Protein AF-A0A502L9N6-F1 (afdb_monomer_lite)

Foldseek 3Di:
DDDDDDDDDLVVVLVVLLVVQLVCLDLVNVPCNLVNLVVCVVCVLSDDLVSLVSSLVSLVVSLVVVRPCNVVSVVSNVVSVVCSCVCVVVVVPDPPDPDDDDPPPVVVPPDDDD

Sequence (114 aa):
MNDINVSIHYSLLEELFEDYFKYNLMPTTDEGASASIENVKKYWVLLNSGTRNELIRLSKCYISLNGRKKTDVKDFLQWAEDNIHNQHQASLQRPLVDILPVVNMAKVNHKAGD

pLDDT: mean 79.44, std 18.56, range [39.78, 97.62]

Organism: Haemophilus haemolyticus (NCBI:txid726)

Structure (mmCIF, N/CA/C/O backbone):
data_AF-A0A502L9N6-F1
#
_entry.id   AF-A0A502L9N6-F1
#
loop_
_atom_site.group_PDB
_atom_site.id
_atom_site.type_symbol
_atom_site.label_atom_id
_atom_site.label_alt_id
_atom_site.label_comp_id
_atom_site.label_asym_id
_atom_site.label_entity_id
_atom_site.label_seq_id
_atom_site.pdbx_PDB_ins_code
_atom_site.Cartn_x
_atom_site.Cartn_y
_atom_site.Cartn_z
_atom_site.occupancy
_atom_site.B_iso_or_equiv
_atom_site.auth_seq_id
_atom_site.auth_comp_id
_atom_site.auth_asym_id
_atom_site.auth_atom_id
_atom_site.pdbx_PDB_model_num
ATOM 1 N N . MET A 1 1 ? -10.436 21.610 -1.053 1.00 39.78 1 MET A N 1
ATOM 2 C CA . MET A 1 1 ? -11.017 20.253 -1.115 1.00 39.78 1 MET A CA 1
ATOM 3 C C . MET A 1 1 ? -12.404 20.327 -0.511 1.00 39.78 1 MET A C 1
ATOM 5 O O . MET A 1 1 ? -12.525 20.878 0.575 1.00 39.78 1 MET A O 1
ATOM 9 N N . ASN A 1 2 ? -13.420 19.852 -1.232 1.00 58.75 2 ASN A N 1
ATOM 10 C CA . ASN A 1 2 ? -14.763 19.649 -0.692 1.00 58.75 2 ASN A CA 1
ATOM 11 C C . ASN A 1 2 ? -14.825 18.194 -0.229 1.00 58.75 2 ASN A C 1
ATOM 13 O O . ASN A 1 2 ? -14.970 17.301 -1.062 1.00 58.75 2 ASN A O 1
ATOM 17 N N . ASP A 1 3 ? -14.641 17.959 1.065 1.00 63.44 3 ASP A N 1
ATOM 18 C CA . ASP A 1 3 ? -14.722 16.612 1.621 1.00 63.44 3 ASP A CA 1
ATOM 19 C C . ASP A 1 3 ? -16.192 16.256 1.870 1.00 63.44 3 ASP A C 1
ATOM 21 O O . ASP A 1 3 ? -16.960 17.057 2.407 1.00 63.44 3 ASP A O 1
ATOM 25 N N . ILE A 1 4 ? -16.592 15.051 1.467 1.00 64.50 4 ILE A N 1
ATOM 26 C CA . ILE A 1 4 ? -17.920 14.504 1.750 1.00 64.50 4 ILE A CA 1
ATOM 27 C C . ILE A 1 4 ? -17.778 13.584 2.960 1.00 64.50 4 ILE A C 1
ATOM 29 O O . ILE A 1 4 ? -16.983 12.646 2.938 1.00 64.50 4 ILE A O 1
ATOM 33 N N . ASN A 1 5 ? -18.546 13.847 4.018 1.00 65.56 5 ASN A N 1
ATOM 34 C CA . ASN A 1 5 ? -18.586 12.972 5.185 1.00 65.56 5 ASN A CA 1
ATOM 35 C C . ASN A 1 5 ? -19.542 11.805 4.910 1.00 65.56 5 ASN A C 1
ATOM 37 O O . ASN A 1 5 ? -20.752 12.008 4.798 1.00 65.56 5 ASN A O 1
ATOM 41 N N . VAL A 1 6 ? -18.998 10.596 4.782 1.00 69.06 6 VAL A N 1
ATOM 42 C CA . VAL A 1 6 ? -19.765 9.378 4.503 1.00 69.06 6 VAL A CA 1
ATOM 43 C C . VAL A 1 6 ? -19.598 8.424 5.680 1.00 69.06 6 VAL A C 1
ATOM 45 O O . VAL A 1 6 ? -18.477 8.099 6.063 1.00 69.06 6 VAL A O 1
ATOM 48 N N . SER A 1 7 ? -20.707 7.965 6.264 1.00 81.44 7 SER A N 1
ATOM 49 C CA . SER A 1 7 ? -20.671 6.886 7.258 1.00 81.44 7 SER A CA 1
ATOM 50 C C . SER A 1 7 ? -20.543 5.552 6.529 1.00 81.44 7 SER A C 1
ATOM 52 O O . SER A 1 7 ? -21.524 5.049 5.987 1.00 81.44 7 SER A O 1
ATOM 54 N N . ILE A 1 8 ? -19.330 5.005 6.487 1.00 80.62 8 ILE A N 1
ATOM 55 C CA . ILE A 1 8 ? -19.034 3.699 5.890 1.00 80.62 8 ILE A CA 1
ATOM 56 C C . ILE A 1 8 ? -18.530 2.735 6.961 1.00 80.62 8 ILE A C 1
ATOM 58 O O . ILE A 1 8 ? -17.856 3.141 7.908 1.00 80.62 8 ILE A O 1
ATOM 62 N N . HIS A 1 9 ? -18.850 1.451 6.807 1.00 85.75 9 HIS A N 1
ATOM 63 C CA . HIS A 1 9 ? -18.269 0.415 7.654 1.00 85.75 9 HIS A CA 1
ATOM 64 C C . HIS A 1 9 ? -16.757 0.356 7.440 1.00 85.75 9 HIS A C 1
ATOM 66 O O . HIS A 1 9 ? -16.282 0.402 6.307 1.00 85.75 9 HIS A O 1
ATOM 72 N N . TYR A 1 10 ? -16.007 0.220 8.531 1.00 81.31 10 TYR A N 1
ATOM 73 C CA . TYR A 1 10 ? -14.549 0.186 8.480 1.00 81.31 10 TYR A CA 1
ATOM 74 C C . TYR A 1 10 ? -14.013 -0.946 7.593 1.00 81.31 10 TYR A C 1
ATOM 76 O O . TYR A 1 10 ? -13.122 -0.712 6.790 1.00 81.31 10 TYR A O 1
ATOM 84 N N . SER A 1 11 ? -14.623 -2.133 7.638 1.00 82.81 11 SER A N 1
ATOM 85 C CA . SER A 1 11 ? -14.247 -3.253 6.763 1.00 82.81 11 SER A CA 1
ATOM 86 C C . SER A 1 11 ? -14.378 -2.918 5.274 1.00 82.81 11 SER A C 1
ATOM 88 O O . SER A 1 11 ? -13.513 -3.277 4.485 1.00 82.81 11 SER A O 1
ATOM 90 N N . LEU A 1 12 ? -15.427 -2.177 4.896 1.00 86.50 12 LEU A N 1
ATOM 91 C CA . LEU A 1 12 ? -15.614 -1.713 3.522 1.00 86.50 12 LEU A CA 1
ATOM 92 C C . LEU A 1 12 ? -14.564 -0.661 3.142 1.00 86.50 12 LEU A C 1
ATOM 94 O O . LEU A 1 12 ? -14.089 -0.655 2.012 1.00 86.50 12 LEU A O 1
ATOM 98 N N . LEU A 1 13 ? -14.182 0.224 4.071 1.00 85.31 13 LEU A N 1
ATOM 99 C CA . LEU A 1 13 ? -13.086 1.168 3.838 1.00 85.31 13 LEU A CA 1
ATOM 100 C C . LEU A 1 13 ? -11.782 0.425 3.529 1.00 85.31 13 LEU A C 1
ATOM 102 O O . LEU A 1 13 ? -11.082 0.813 2.600 1.00 85.31 13 LEU A O 1
ATOM 106 N N . GLU A 1 14 ? -11.458 -0.617 4.295 1.00 87.00 14 GLU A N 1
ATOM 107 C CA . GLU A 1 14 ? -10.234 -1.399 4.100 1.00 87.00 14 GLU A CA 1
ATOM 108 C C . GLU A 1 14 ? -10.215 -2.112 2.750 1.00 87.00 14 GLU A C 1
ATOM 110 O O . GLU A 1 14 ? -9.235 -1.981 2.018 1.00 87.00 14 GLU A O 1
ATOM 115 N N . GLU A 1 15 ? -11.315 -2.774 2.388 1.00 90.94 15 GLU A N 1
ATOM 116 C CA . GLU A 1 15 ? -11.472 -3.457 1.100 1.00 90.94 15 GLU A CA 1
ATOM 117 C C . GLU A 1 15 ? -11.306 -2.484 -0.076 1.00 90.94 15 GLU A C 1
ATOM 119 O O . GLU A 1 15 ? -10.484 -2.706 -0.965 1.00 90.94 15 GLU A O 1
ATOM 124 N N . LEU A 1 16 ? -12.002 -1.341 -0.040 1.00 90.44 16 LEU A N 1
ATOM 125 C CA . LEU A 1 16 ? -11.889 -0.315 -1.080 1.00 90.44 16 LEU A CA 1
ATOM 126 C C . LEU A 1 16 ? -10.469 0.247 -1.190 1.00 90.44 16 LEU A C 1
ATOM 128 O O . LEU A 1 16 ? -10.015 0.582 -2.285 1.00 90.44 16 LEU A O 1
ATOM 132 N N . PHE A 1 17 ? -9.770 0.385 -0.063 1.00 90.31 17 PHE A N 1
ATOM 133 C CA . PHE A 1 17 ? -8.418 0.925 -0.037 1.00 90.31 17 PHE A CA 1
ATOM 134 C C . PHE A 1 17 ? -7.392 -0.067 -0.591 1.00 90.31 17 PHE A C 1
ATOM 136 O O . PHE A 1 17 ? -6.498 0.327 -1.344 1.00 90.31 17 PHE A O 1
ATOM 143 N N . GLU A 1 18 ? -7.538 -1.347 -0.251 1.00 93.81 18 GLU A N 1
ATOM 144 C CA . GLU A 1 18 ? -6.727 -2.429 -0.800 1.00 93.81 18 GLU A CA 1
ATOM 145 C C . GLU A 1 18 ? -6.931 -2.557 -2.312 1.00 93.81 18 GLU A C 1
ATOM 147 O O . GLU A 1 18 ? -5.951 -2.539 -3.060 1.00 93.81 18 GLU A O 1
ATOM 152 N N . ASP A 1 19 ? -8.182 -2.592 -2.777 1.00 93.88 19 ASP A N 1
ATOM 153 C CA . ASP A 1 19 ? -8.506 -2.686 -4.202 1.00 93.88 19 ASP A CA 1
ATOM 154 C C . ASP A 1 19 ? -7.997 -1.476 -4.988 1.00 93.88 19 ASP A C 1
ATOM 156 O O . ASP A 1 19 ? -7.385 -1.627 -6.053 1.00 93.88 19 ASP A O 1
ATOM 160 N N . TYR A 1 20 ? -8.176 -0.270 -4.439 1.00 93.88 20 TYR A N 1
ATOM 161 C CA . TYR A 1 20 ? -7.606 0.950 -5.000 1.00 93.88 20 TYR A CA 1
ATOM 162 C C . TYR A 1 20 ? -6.085 0.837 -5.143 1.00 93.88 20 TYR A C 1
ATOM 164 O O . TYR A 1 20 ? -5.537 1.146 -6.207 1.00 93.88 20 TYR A O 1
ATOM 172 N N . PHE A 1 21 ? -5.385 0.394 -4.096 1.00 95.19 21 PHE A N 1
ATOM 173 C CA . PHE A 1 21 ? -3.932 0.279 -4.139 1.00 95.19 21 PHE A CA 1
ATOM 174 C C . PHE A 1 21 ? -3.485 -0.782 -5.141 1.00 95.19 21 PHE A C 1
ATOM 176 O O . PHE A 1 21 ? -2.649 -0.497 -5.997 1.00 95.19 21 PHE A O 1
ATOM 183 N N . LYS A 1 22 ? -4.089 -1.970 -5.089 1.00 93.38 22 LYS A N 1
ATOM 184 C CA . LYS A 1 22 ? -3.818 -3.097 -5.981 1.00 93.38 22 LYS A CA 1
ATOM 185 C C . LYS A 1 22 ? -3.957 -2.708 -7.446 1.00 93.38 22 LYS A C 1
ATOM 187 O O . LYS A 1 22 ? -3.036 -2.963 -8.215 1.00 93.38 22 LYS A O 1
ATOM 192 N N . TYR A 1 23 ? -5.064 -2.069 -7.826 1.00 93.12 23 TYR A N 1
ATOM 193 C CA . TYR A 1 23 ? -5.309 -1.651 -9.207 1.00 93.12 23 TYR A CA 1
ATOM 194 C C . TYR A 1 23 ? -4.245 -0.663 -9.706 1.00 93.12 23 TYR A C 1
ATOM 196 O O . TYR A 1 23 ? -3.683 -0.825 -10.790 1.00 93.12 23 TYR A O 1
ATOM 204 N N . ASN A 1 24 ? -3.923 0.344 -8.891 1.00 93.88 24 ASN A N 1
ATOM 205 C CA . ASN A 1 24 ? -2.941 1.370 -9.250 1.00 93.88 24 ASN A CA 1
ATOM 206 C C . ASN A 1 24 ? -1.493 0.868 -9.197 1.00 93.88 24 ASN A C 1
ATOM 208 O O . ASN A 1 24 ? -0.613 1.464 -9.815 1.00 93.88 24 ASN A O 1
ATOM 212 N N . LEU A 1 25 ? -1.247 -0.225 -8.475 1.00 91.75 25 LEU A N 1
ATOM 213 C CA . LEU A 1 25 ? 0.041 -0.899 -8.398 1.00 91.75 25 LEU A CA 1
ATOM 214 C C . LEU A 1 25 ? 0.126 -2.107 -9.342 1.00 91.75 25 LEU A C 1
ATOM 216 O O . LEU A 1 25 ? 1.012 -2.936 -9.186 1.00 91.75 25 LEU A O 1
ATOM 220 N N . MET A 1 26 ? -0.765 -2.258 -10.326 1.00 89.00 26 MET A N 1
ATOM 221 C CA . MET A 1 26 ? -0.610 -3.304 -11.341 1.00 89.00 26 MET A CA 1
ATOM 222 C C . MET A 1 26 ? 0.498 -2.923 -12.338 1.00 89.00 26 MET A C 1
ATOM 224 O O . MET A 1 26 ? 0.421 -1.848 -12.930 1.00 89.00 26 MET A O 1
ATOM 228 N N . PRO A 1 27 ? 1.486 -3.800 -12.627 1.00 82.81 27 PRO A N 1
ATOM 229 C CA . PRO A 1 27 ? 2.575 -3.504 -13.573 1.00 82.81 27 PRO A CA 1
ATOM 230 C C . PRO A 1 27 ? 2.121 -3.069 -14.972 1.00 82.81 27 PRO A C 1
ATOM 232 O O . PRO A 1 27 ? 2.849 -2.379 -15.678 1.00 82.81 27 PRO A O 1
ATOM 235 N N . THR A 1 28 ? 0.919 -3.474 -15.377 1.00 81.19 28 THR A N 1
ATOM 236 C CA . THR A 1 28 ? 0.325 -3.151 -16.678 1.00 81.19 28 THR A CA 1
ATOM 237 C C . THR A 1 28 ? -0.286 -1.750 -16.747 1.00 81.19 28 THR A C 1
ATOM 239 O O . THR A 1 28 ? -0.490 -1.247 -17.846 1.00 81.19 28 THR A O 1
ATOM 242 N N . THR A 1 29 ? -0.599 -1.127 -15.606 1.00 81.62 29 THR A N 1
ATOM 243 C CA . THR A 1 29 ? -1.380 0.125 -15.503 1.00 81.62 29 THR A CA 1
ATOM 244 C C . THR A 1 29 ? -0.837 1.070 -14.421 1.00 81.62 29 THR A C 1
ATOM 246 O O . THR A 1 29 ? -1.554 1.926 -13.912 1.00 81.62 29 THR A O 1
ATOM 249 N N . ASP A 1 30 ? 0.446 0.940 -14.077 1.00 80.88 30 ASP A N 1
ATOM 250 C CA . ASP A 1 30 ? 1.121 1.593 -12.939 1.00 80.88 30 ASP A CA 1
ATOM 251 C C . ASP A 1 30 ? 1.341 3.116 -13.060 1.00 80.88 30 ASP A C 1
ATOM 253 O O . ASP A 1 30 ? 2.176 3.697 -12.365 1.00 80.88 30 ASP A O 1
ATOM 257 N N . GLU A 1 31 ? 0.572 3.795 -13.910 1.00 88.38 31 GLU A N 1
ATOM 258 C CA . GLU A 1 31 ? 0.558 5.259 -14.011 1.00 88.38 31 GLU A CA 1
ATOM 259 C C . GLU A 1 31 ? 0.057 5.906 -12.711 1.00 88.38 31 GLU A C 1
ATOM 261 O O . GLU A 1 31 ? 0.531 6.973 -12.322 1.00 88.38 31 GLU A O 1
ATOM 266 N N . GLY A 1 32 ? -0.847 5.224 -12.000 1.00 91.25 32 GLY A N 1
ATOM 267 C CA . GLY A 1 32 ? -1.378 5.657 -10.708 1.00 91.25 32 GLY A CA 1
ATOM 268 C C . GLY A 1 32 ? -0.529 5.271 -9.493 1.00 91.25 32 GLY A C 1
ATOM 269 O O . GLY A 1 32 ? -0.876 5.665 -8.380 1.00 91.25 32 GLY A O 1
ATOM 270 N N . ALA A 1 33 ? 0.575 4.534 -9.668 1.00 92.94 33 ALA A N 1
ATOM 271 C CA . ALA A 1 33 ? 1.345 3.965 -8.557 1.00 92.94 33 ALA A CA 1
ATOM 272 C C . ALA A 1 33 ? 1.875 5.030 -7.584 1.00 92.94 33 ALA A C 1
ATOM 274 O O . ALA A 1 33 ? 1.764 4.882 -6.370 1.00 92.94 33 ALA A O 1
ATOM 275 N N . SER A 1 34 ? 2.411 6.142 -8.094 1.00 93.31 34 SER A N 1
ATOM 276 C CA . SER A 1 34 ? 2.926 7.215 -7.233 1.00 93.31 34 SER A CA 1
ATOM 277 C C . SER A 1 34 ? 1.803 7.859 -6.408 1.00 93.31 34 SER A C 1
ATOM 279 O O . SER A 1 34 ? 1.964 8.088 -5.212 1.00 93.31 34 SER A O 1
ATOM 281 N N . ALA A 1 35 ? 0.637 8.099 -7.016 1.00 93.75 35 ALA A N 1
ATOM 282 C CA . ALA A 1 35 ? -0.513 8.672 -6.319 1.00 93.75 35 ALA A CA 1
ATOM 283 C C . ALA A 1 35 ? -1.107 7.698 -5.290 1.00 93.75 35 ALA A C 1
ATOM 285 O O . ALA A 1 35 ? -1.522 8.112 -4.206 1.00 93.75 35 ALA A O 1
ATOM 286 N N . SER A 1 36 ? -1.143 6.399 -5.600 1.00 95.12 36 SER A N 1
ATOM 287 C CA . SER A 1 36 ? -1.629 5.391 -4.662 1.00 95.12 36 SER A CA 1
ATOM 288 C C . SER A 1 36 ? -0.698 5.232 -3.463 1.00 95.12 36 SER A C 1
ATOM 290 O O . SER A 1 36 ? -1.196 5.211 -2.342 1.00 95.12 36 SER A O 1
ATOM 292 N N . ILE A 1 37 ? 0.624 5.241 -3.663 1.00 96.06 37 ILE A N 1
ATOM 293 C CA . ILE A 1 37 ? 1.622 5.249 -2.581 1.00 96.06 37 ILE A CA 1
ATOM 294 C C . ILE A 1 37 ? 1.423 6.446 -1.647 1.00 96.06 37 ILE A C 1
ATOM 296 O O . ILE A 1 37 ? 1.368 6.272 -0.430 1.00 96.06 37 ILE A O 1
ATOM 300 N N . GLU A 1 38 ? 1.289 7.658 -2.189 1.00 95.38 38 GLU A N 1
ATOM 301 C CA . GLU A 1 38 ? 1.115 8.858 -1.363 1.00 95.38 38 GLU A CA 1
ATOM 302 C C . GLU A 1 38 ? -0.213 8.839 -0.592 1.00 95.38 38 GLU A C 1
ATOM 304 O O . GLU A 1 38 ? -0.253 9.176 0.595 1.00 95.38 38 GLU A O 1
ATOM 309 N N . ASN A 1 39 ? -1.288 8.343 -1.211 1.00 93.81 39 ASN A N 1
ATOM 310 C CA . ASN A 1 39 ? -2.554 8.130 -0.513 1.00 93.81 39 ASN A CA 1
ATOM 311 C C . ASN A 1 39 ? -2.420 7.080 0.600 1.00 93.81 39 ASN A C 1
ATOM 313 O O . ASN A 1 39 ? -2.892 7.316 1.712 1.00 93.81 39 ASN A O 1
ATOM 317 N N . VAL A 1 40 ? -1.736 5.957 0.354 1.00 93.31 40 VAL A N 1
ATOM 318 C CA . VAL A 1 40 ? -1.470 4.945 1.387 1.00 93.31 40 VAL A CA 1
ATOM 319 C C . VAL A 1 40 ? -0.707 5.545 2.554 1.00 93.31 40 VAL A C 1
ATOM 321 O O . VAL A 1 40 ? -1.135 5.377 3.692 1.00 93.31 40 VAL A O 1
ATOM 324 N N . LYS A 1 41 ? 0.375 6.289 2.301 1.00 93.94 41 LYS A N 1
ATOM 325 C CA . LYS A 1 41 ? 1.137 6.956 3.366 1.00 93.94 41 LYS A CA 1
ATOM 326 C C . LYS A 1 41 ? 0.252 7.895 4.185 1.00 93.94 41 LYS A C 1
ATOM 328 O O . LYS A 1 41 ? 0.278 7.845 5.413 1.00 93.94 41 LYS A O 1
ATOM 333 N N . LYS A 1 42 ? -0.575 8.705 3.515 1.00 91.88 42 LYS A N 1
ATOM 334 C CA . LYS A 1 42 ? -1.494 9.660 4.154 1.00 91.88 42 LYS A CA 1
ATOM 335 C C . LYS A 1 42 ? -2.510 8.978 5.074 1.00 91.88 42 LYS A C 1
ATOM 337 O O . LYS A 1 42 ? -2.781 9.483 6.162 1.00 91.88 42 LYS A O 1
ATOM 342 N N . TYR A 1 43 ? -3.068 7.845 4.653 1.00 88.94 43 TYR A N 1
ATOM 343 C CA . TYR A 1 43 ? -4.127 7.142 5.386 1.00 88.94 43 TYR A CA 1
ATOM 344 C C . TYR A 1 43 ? -3.634 5.917 6.166 1.00 88.94 43 TYR A C 1
ATOM 346 O O . TYR A 1 43 ? -4.438 5.228 6.788 1.00 88.94 43 TYR A O 1
ATOM 354 N N . TRP A 1 44 ? -2.321 5.676 6.217 1.00 90.62 44 TRP A N 1
ATOM 355 C CA . TRP A 1 44 ? -1.704 4.497 6.833 1.00 90.62 44 TRP A CA 1
ATOM 356 C C . TRP A 1 44 ? -2.206 4.229 8.250 1.00 90.62 44 TRP A C 1
ATOM 358 O O . TRP A 1 44 ? -2.519 3.092 8.597 1.00 90.62 44 TRP A O 1
ATOM 368 N N . VAL A 1 45 ? -2.350 5.289 9.055 1.00 86.44 45 VAL A N 1
ATOM 369 C CA . VAL A 1 45 ? -2.799 5.254 10.460 1.00 86.44 45 VAL A CA 1
ATOM 370 C C . VAL A 1 45 ? -4.273 4.841 10.634 1.00 86.44 45 VAL A C 1
ATOM 372 O O . VAL A 1 45 ? -4.747 4.622 11.755 1.00 86.44 45 VAL A O 1
ATOM 375 N N . LEU A 1 46 ? -5.027 4.773 9.544 1.00 84.25 46 LEU A N 1
ATOM 376 C CA . LEU A 1 46 ? -6.397 4.287 9.546 1.00 84.25 46 LEU A CA 1
ATOM 377 C C . LEU A 1 46 ? -6.466 2.798 9.240 1.00 84.25 46 LEU A C 1
ATOM 379 O O . LEU A 1 46 ? -7.481 2.216 9.559 1.00 84.25 46 LEU A O 1
ATOM 383 N N . LEU A 1 47 ? -5.429 2.176 8.679 1.00 86.19 47 LEU A N 1
ATOM 384 C CA . LEU A 1 47 ? -5.451 0.770 8.265 1.00 86.19 47 LEU A CA 1
ATOM 385 C C . LEU A 1 47 ? -5.093 -0.169 9.420 1.00 86.19 47 LEU A C 1
ATOM 387 O O . LEU A 1 47 ? -4.198 0.146 10.211 1.00 86.19 47 LEU A O 1
ATOM 391 N N . ASN A 1 48 ? -5.742 -1.330 9.504 1.00 86.25 48 ASN A N 1
ATOM 392 C CA . ASN A 1 48 ? -5.371 -2.359 10.469 1.00 86.25 48 ASN A CA 1
ATOM 393 C C . ASN A 1 48 ? -4.069 -3.087 10.052 1.00 86.25 48 ASN A C 1
ATOM 395 O O . ASN A 1 48 ? -3.501 -2.850 8.981 1.00 86.25 48 ASN A O 1
ATOM 399 N N . SER A 1 49 ? -3.555 -3.970 10.914 1.00 87.31 49 SER A N 1
ATOM 400 C CA . SER A 1 49 ? -2.316 -4.716 10.642 1.00 87.31 49 SER A CA 1
ATOM 401 C C . SER A 1 49 ? -2.432 -5.679 9.455 1.00 87.31 49 SER A C 1
ATOM 403 O O . SER A 1 49 ? -1.474 -5.811 8.697 1.00 87.31 49 SER A O 1
ATOM 405 N N . GLY A 1 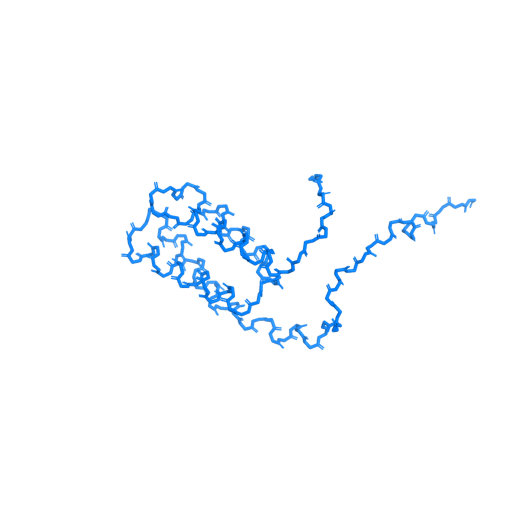50 ? -3.587 -6.320 9.267 1.00 89.62 50 GLY A N 1
ATOM 406 C CA . GLY A 1 50 ? -3.875 -7.190 8.126 1.00 89.62 50 GLY A CA 1
ATOM 407 C C . GLY A 1 50 ? -3.795 -6.434 6.803 1.00 89.62 50 GLY A C 1
ATOM 408 O O . GLY A 1 50 ? -3.013 -6.814 5.935 1.00 89.62 50 GLY A O 1
ATOM 409 N N . THR A 1 51 ? -4.497 -5.306 6.703 1.00 91.81 51 THR A N 1
ATOM 410 C CA . THR A 1 51 ? -4.495 -4.444 5.517 1.00 91.81 51 THR A CA 1
ATOM 411 C C . THR A 1 51 ? -3.078 -3.962 5.200 1.00 91.81 51 THR A C 1
ATOM 413 O O . THR A 1 51 ? -2.610 -4.092 4.074 1.00 91.81 51 THR A O 1
ATOM 416 N N . ARG A 1 52 ? -2.316 -3.489 6.197 1.00 93.19 52 ARG A N 1
ATOM 417 C CA . ARG A 1 52 ? -0.911 -3.074 5.994 1.00 93.19 52 ARG A CA 1
ATOM 418 C C . ARG A 1 52 ? -0.018 -4.199 5.478 1.00 93.19 52 ARG A C 1
ATOM 420 O O . ARG A 1 52 ? 0.785 -3.970 4.573 1.00 93.19 52 ARG A O 1
ATOM 427 N N . ASN A 1 53 ? -0.154 -5.396 6.045 1.00 93.56 53 ASN A N 1
ATOM 428 C CA . ASN A 1 53 ? 0.599 -6.569 5.606 1.00 93.56 53 ASN A CA 1
ATOM 429 C C . ASN A 1 53 ? 0.283 -6.920 4.150 1.00 93.56 53 ASN A C 1
ATOM 431 O O . ASN A 1 53 ? 1.189 -7.280 3.396 1.00 93.56 53 ASN A O 1
ATOM 435 N N . GLU A 1 54 ? -0.972 -6.766 3.739 1.00 94.62 54 GLU A N 1
ATOM 436 C CA . GLU A 1 54 ? -1.391 -7.024 2.369 1.00 94.62 54 GLU A CA 1
ATOM 437 C C . GLU A 1 54 ? -0.819 -5.993 1.385 1.00 94.62 54 GLU A C 1
ATOM 439 O O . GLU A 1 54 ? -0.234 -6.376 0.372 1.00 94.62 54 GLU A O 1
ATOM 444 N N . LEU A 1 55 ? -0.826 -4.695 1.717 1.00 95.25 55 LEU A N 1
ATOM 445 C CA . LEU A 1 55 ? -0.179 -3.664 0.885 1.00 95.25 55 LEU A CA 1
ATOM 446 C C . LEU A 1 55 ? 1.336 -3.905 0.727 1.00 95.25 55 LEU A C 1
ATOM 448 O O . LEU A 1 55 ? 1.902 -3.709 -0.356 1.00 95.25 55 LEU A O 1
ATOM 452 N N . ILE A 1 56 ? 2.001 -4.376 1.786 1.00 95.88 56 ILE A N 1
ATOM 453 C CA . ILE A 1 56 ? 3.412 -4.793 1.755 1.00 95.88 56 ILE A CA 1
ATOM 454 C C . ILE A 1 56 ? 3.597 -6.002 0.827 1.00 95.88 56 ILE A C 1
ATOM 456 O O . ILE A 1 56 ? 4.515 -6.017 0.000 1.00 95.88 56 ILE A O 1
ATOM 460 N N . ARG A 1 57 ? 2.721 -7.011 0.924 1.00 96.31 57 ARG A N 1
ATOM 461 C CA . ARG A 1 57 ? 2.749 -8.206 0.069 1.00 96.31 57 ARG A CA 1
ATOM 462 C C . ARG A 1 57 ? 2.569 -7.841 -1.406 1.00 96.31 57 ARG A C 1
ATOM 464 O O . ARG A 1 57 ? 3.362 -8.284 -2.237 1.00 96.31 57 ARG A O 1
ATOM 471 N N . LEU A 1 58 ? 1.587 -6.998 -1.724 1.00 95.56 58 LEU A N 1
ATOM 472 C CA . LEU A 1 58 ? 1.335 -6.494 -3.076 1.00 95.56 58 LEU A CA 1
ATOM 473 C C . LEU A 1 58 ? 2.545 -5.733 -3.629 1.00 95.56 58 LEU A C 1
ATOM 475 O O . LEU A 1 58 ? 2.941 -5.954 -4.773 1.00 95.56 58 LEU A O 1
ATOM 479 N N . SER A 1 59 ? 3.194 -4.914 -2.799 1.00 96.25 59 SER A N 1
ATOM 480 C CA . SER A 1 59 ? 4.411 -4.182 -3.176 1.00 96.25 59 SER A CA 1
ATOM 481 C C . SER A 1 59 ? 5.574 -5.121 -3.507 1.00 96.25 59 SER A C 1
ATOM 483 O O . SER A 1 59 ? 6.258 -4.937 -4.517 1.00 96.25 59 SER A O 1
ATOM 485 N N . LYS A 1 60 ? 5.761 -6.188 -2.719 1.00 96.06 60 LYS A N 1
ATOM 486 C CA . LYS A 1 60 ? 6.749 -7.246 -3.000 1.00 96.06 60 LYS A CA 1
ATOM 487 C C . LYS A 1 60 ? 6.453 -7.961 -4.324 1.00 96.06 60 LYS A C 1
ATOM 489 O O . LYS A 1 60 ? 7.374 -8.164 -5.116 1.00 96.06 60 LYS A O 1
ATOM 494 N N . CYS A 1 61 ? 5.187 -8.285 -4.597 1.00 94.69 61 CYS A N 1
ATOM 495 C CA . CYS A 1 61 ? 4.764 -8.870 -5.874 1.00 94.69 61 CYS A CA 1
ATOM 496 C C . CYS A 1 61 ? 5.022 -7.931 -7.062 1.00 94.69 61 CYS A C 1
ATOM 498 O O . CYS A 1 61 ? 5.530 -8.360 -8.093 1.00 94.69 61 CYS A O 1
ATOM 500 N N . TYR A 1 62 ? 4.718 -6.642 -6.932 1.00 94.56 62 TYR A N 1
ATOM 501 C CA . TYR A 1 62 ? 4.978 -5.672 -7.994 1.00 94.56 62 TYR A CA 1
ATOM 502 C C . TYR A 1 62 ? 6.469 -5.585 -8.357 1.00 94.56 62 TYR A C 1
ATOM 504 O O . TYR A 1 62 ? 6.839 -5.579 -9.535 1.00 94.56 62 TYR A O 1
ATOM 512 N N . ILE A 1 63 ? 7.339 -5.558 -7.341 1.00 95.31 63 ILE A N 1
ATOM 513 C CA . ILE A 1 63 ? 8.794 -5.526 -7.531 1.00 95.31 63 ILE A CA 1
ATOM 514 C C . ILE A 1 63 ? 9.282 -6.809 -8.216 1.00 95.31 63 ILE A C 1
ATOM 516 O O . ILE A 1 63 ? 10.111 -6.722 -9.125 1.00 95.31 63 ILE A O 1
ATOM 520 N N . SER A 1 64 ? 8.778 -7.985 -7.819 1.00 94.75 64 SER A N 1
ATOM 521 C CA . SER A 1 64 ? 9.186 -9.263 -8.424 1.00 94.75 64 SER A CA 1
ATOM 522 C C . SER A 1 64 ? 8.749 -9.398 -9.884 1.00 94.75 64 SER A C 1
ATOM 524 O O . SER A 1 64 ? 9.456 -10.014 -10.679 1.00 94.75 64 SER A O 1
ATOM 526 N N . LEU A 1 65 ? 7.644 -8.752 -10.262 1.00 93.56 65 LEU A N 1
ATOM 527 C CA . LEU A 1 65 ? 7.171 -8.646 -11.644 1.00 93.56 65 LEU A CA 1
ATOM 528 C C . LEU A 1 65 ? 7.901 -7.565 -12.462 1.00 93.56 65 LEU A C 1
ATOM 530 O O . LEU A 1 65 ? 7.546 -7.329 -13.614 1.00 93.56 65 LEU A O 1
ATOM 534 N N . ASN A 1 66 ? 8.927 -6.921 -11.893 1.00 90.88 66 ASN A N 1
ATOM 535 C CA . ASN A 1 66 ? 9.729 -5.879 -12.537 1.00 90.88 66 ASN A CA 1
ATOM 536 C C . ASN A 1 66 ? 8.880 -4.710 -13.078 1.00 90.88 66 ASN A C 1
ATOM 538 O O . ASN A 1 66 ? 9.122 -4.217 -14.181 1.00 90.88 66 ASN A O 1
ATOM 542 N N . GLY A 1 67 ? 7.896 -4.260 -12.290 1.00 90.12 67 GLY A N 1
ATOM 543 C CA . GLY A 1 67 ? 7.065 -3.105 -12.634 1.00 90.12 67 GLY A CA 1
ATOM 544 C C . GLY A 1 67 ? 7.880 -1.831 -12.903 1.00 90.12 67 GLY A C 1
ATOM 545 O O . GLY A 1 67 ? 8.997 -1.659 -12.398 1.00 90.12 67 GLY A O 1
ATOM 546 N N . ARG A 1 68 ? 7.339 -0.916 -13.717 1.00 92.44 68 ARG A N 1
ATOM 547 C CA . ARG A 1 68 ? 8.092 0.240 -14.243 1.00 92.44 68 ARG A CA 1
ATOM 548 C C . ARG A 1 68 ? 8.540 1.201 -13.140 1.00 92.44 68 ARG A C 1
ATOM 550 O O . ARG A 1 68 ? 9.615 1.786 -13.231 1.00 92.44 68 ARG A O 1
ATOM 557 N N . LYS A 1 69 ? 7.743 1.322 -12.079 1.00 93.31 69 LYS A N 1
ATOM 558 C CA . LYS A 1 69 ? 7.962 2.156 -10.887 1.00 93.31 69 LYS A CA 1
ATOM 559 C C . LYS A 1 69 ? 8.618 1.400 -9.729 1.00 93.31 69 LYS A C 1
ATOM 561 O O . LYS A 1 69 ? 8.506 1.810 -8.580 1.00 93.31 69 LYS A O 1
ATOM 566 N N . LYS A 1 70 ? 9.309 0.282 -9.989 1.00 93.62 70 LYS A N 1
ATOM 567 C CA . LYS A 1 70 ? 9.886 -0.577 -8.931 1.00 93.62 70 LYS A CA 1
ATOM 568 C C . LYS A 1 70 ? 10.771 0.156 -7.920 1.00 93.62 70 LYS A C 1
ATOM 570 O O . LYS A 1 70 ? 10.853 -0.300 -6.788 1.00 93.62 70 LYS A O 1
ATOM 575 N N . THR A 1 71 ? 11.456 1.229 -8.316 1.00 94.94 71 THR A N 1
ATOM 576 C CA . THR A 1 71 ? 12.287 2.026 -7.400 1.00 94.94 71 THR A CA 1
ATOM 577 C C . THR A 1 71 ? 11.405 2.737 -6.378 1.00 94.94 71 THR A C 1
ATOM 579 O O . THR A 1 71 ? 11.554 2.485 -5.190 1.00 94.94 71 THR A O 1
ATOM 582 N N . ASP A 1 72 ? 10.397 3.478 -6.836 1.00 94.75 72 ASP A N 1
ATOM 583 C CA . ASP A 1 72 ? 9.419 4.157 -5.979 1.00 94.75 72 ASP A CA 1
ATOM 584 C C . ASP A 1 72 ? 8.711 3.168 -5.032 1.00 94.75 72 ASP A C 1
ATOM 586 O O . ASP A 1 72 ? 8.488 3.451 -3.856 1.00 94.75 72 ASP A O 1
ATOM 590 N N . VAL A 1 73 ? 8.389 1.968 -5.530 1.00 96.00 73 VAL A N 1
ATOM 591 C CA . VAL A 1 73 ? 7.745 0.916 -4.726 1.00 96.00 73 VAL A CA 1
ATOM 592 C C . VAL A 1 73 ? 8.701 0.304 -3.700 1.00 96.00 73 VAL A C 1
ATOM 594 O O . VAL A 1 73 ? 8.257 -0.072 -2.618 1.00 96.00 73 VAL A O 1
ATOM 597 N N . LYS A 1 74 ? 10.006 0.221 -3.986 1.00 97.25 74 LYS A N 1
ATOM 598 C CA . LYS A 1 74 ? 11.013 -0.187 -2.990 1.00 97.25 74 LYS A CA 1
ATOM 599 C C . LYS A 1 74 ? 11.135 0.841 -1.873 1.00 97.25 74 LYS A C 1
ATOM 601 O O . LYS A 1 74 ? 11.171 0.448 -0.711 1.00 97.25 74 LYS A O 1
ATOM 606 N N . ASP A 1 75 ? 11.138 2.124 -2.217 1.00 97.62 75 ASP A N 1
ATOM 607 C CA . ASP A 1 75 ? 11.193 3.204 -1.232 1.00 97.62 75 ASP A CA 1
ATOM 608 C C . ASP A 1 75 ? 9.939 3.195 -0.347 1.00 97.62 75 ASP A C 1
ATOM 610 O O . ASP A 1 75 ? 10.027 3.308 0.877 1.00 97.62 75 ASP A O 1
ATOM 614 N N . PHE A 1 76 ? 8.764 2.980 -0.951 1.00 96.75 76 PHE A N 1
ATOM 615 C CA . PHE A 1 76 ? 7.527 2.763 -0.203 1.00 96.75 76 PHE A CA 1
ATOM 616 C C . PHE A 1 76 ? 7.599 1.527 0.697 1.00 96.75 76 PHE A C 1
ATOM 618 O O . PHE A 1 76 ? 7.194 1.606 1.853 1.00 96.75 76 PHE A O 1
ATOM 625 N N . LEU A 1 77 ? 8.107 0.399 0.194 1.00 97.00 77 LEU A N 1
ATOM 626 C CA . LEU A 1 77 ? 8.198 -0.840 0.960 1.00 97.00 77 LEU A CA 1
ATOM 627 C C . LEU A 1 77 ? 9.074 -0.665 2.205 1.00 97.00 77 LEU A C 1
ATOM 629 O O . LEU A 1 77 ? 8.654 -1.063 3.289 1.00 97.00 77 LEU A O 1
ATOM 633 N N . GLN A 1 78 ? 10.238 -0.027 2.064 1.00 96.81 78 GLN A N 1
ATOM 634 C CA . GLN A 1 78 ? 11.108 0.274 3.201 1.00 96.81 78 GLN A CA 1
ATOM 635 C C . GLN A 1 78 ? 10.387 1.164 4.217 1.00 96.81 78 GLN A C 1
ATOM 637 O O . GLN A 1 78 ? 10.326 0.837 5.399 1.00 96.81 78 GLN A O 1
ATOM 642 N N . TRP A 1 79 ? 9.762 2.248 3.745 1.00 96.69 79 TRP A N 1
ATOM 643 C CA . TRP A 1 79 ? 8.973 3.127 4.604 1.00 96.69 79 TRP A CA 1
ATOM 644 C C . TRP A 1 79 ? 7.853 2.370 5.334 1.00 96.69 79 TRP A C 1
ATOM 646 O O . TRP A 1 79 ? 7.626 2.602 6.520 1.00 96.69 79 TRP A O 1
ATOM 656 N N . ALA A 1 80 ? 7.153 1.462 4.653 1.00 94.88 80 ALA A N 1
ATOM 657 C CA . ALA A 1 80 ? 6.052 0.697 5.228 1.00 94.88 80 ALA A CA 1
ATOM 658 C C . ALA A 1 80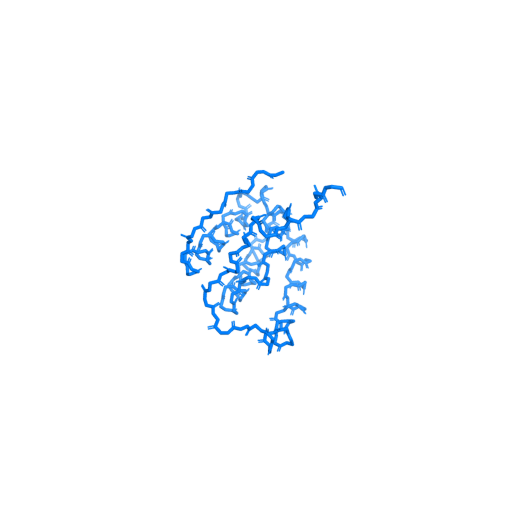 ? 6.540 -0.267 6.319 1.00 94.88 80 ALA A C 1
ATOM 660 O O . ALA A 1 80 ? 5.901 -0.361 7.367 1.00 94.88 80 ALA A O 1
ATOM 661 N N . GLU A 1 81 ? 7.675 -0.938 6.105 1.00 92.00 81 GLU A N 1
ATOM 662 C CA . GLU A 1 81 ? 8.309 -1.814 7.098 1.00 92.00 81 GLU A CA 1
ATOM 663 C C . GLU A 1 81 ? 8.779 -1.012 8.327 1.00 92.00 81 GLU A C 1
ATOM 665 O O . GLU A 1 81 ? 8.487 -1.407 9.458 1.00 92.00 81 GLU A O 1
ATOM 670 N N . ASP A 1 82 ? 9.358 0.177 8.129 1.00 92.06 82 ASP A N 1
ATOM 671 C CA . ASP A 1 82 ? 9.767 1.079 9.219 1.00 92.06 82 ASP A CA 1
ATOM 672 C C . ASP A 1 82 ? 8.570 1.638 10.017 1.00 92.06 82 ASP A C 1
ATOM 674 O O . ASP A 1 82 ? 8.702 2.035 11.176 1.00 92.06 82 ASP A O 1
ATOM 678 N N . ASN A 1 83 ? 7.379 1.679 9.406 1.00 89.94 83 ASN A N 1
ATOM 679 C CA . ASN A 1 83 ? 6.163 2.254 9.989 1.00 89.94 83 ASN A CA 1
ATOM 680 C C . ASN A 1 83 ? 5.103 1.217 10.375 1.00 89.94 83 ASN A C 1
ATOM 682 O O . ASN A 1 83 ? 3.999 1.587 10.792 1.00 89.94 83 ASN A O 1
ATOM 686 N N . ILE A 1 84 ? 5.420 -0.075 10.284 1.00 83.62 84 ILE A N 1
ATOM 687 C CA . ILE A 1 84 ? 4.457 -1.154 10.526 1.00 83.62 84 ILE A CA 1
ATOM 688 C C . ILE A 1 84 ? 4.017 -1.211 11.997 1.00 83.62 84 ILE A C 1
ATOM 690 O O . ILE A 1 84 ? 2.842 -1.435 12.295 1.00 83.62 84 ILE A O 1
ATOM 694 N N . HIS A 1 85 ? 4.944 -0.912 12.914 1.00 73.94 85 HIS A N 1
ATOM 695 C CA . HIS A 1 85 ? 4.734 -0.947 14.363 1.00 73.94 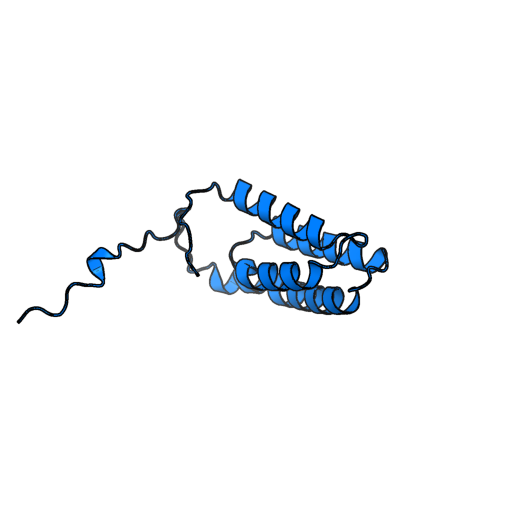85 HIS A CA 1
ATOM 696 C C . HIS A 1 85 ? 4.534 0.431 15.003 1.00 73.94 85 HIS A C 1
ATOM 698 O O . HIS A 1 85 ? 4.183 0.495 16.183 1.00 73.94 85 HIS A O 1
ATOM 704 N N . ASN A 1 86 ? 4.675 1.527 14.244 1.00 67.75 86 ASN A N 1
ATOM 705 C CA . ASN A 1 86 ? 4.573 2.900 14.768 1.00 67.75 86 ASN A CA 1
ATOM 706 C C . ASN A 1 86 ? 3.193 3.233 15.370 1.00 67.75 86 ASN A C 1
ATOM 708 O O . ASN A 1 86 ? 3.026 4.256 16.029 1.00 67.75 86 ASN A O 1
ATOM 712 N N . GLN A 1 87 ? 2.210 2.340 15.236 1.00 53.62 87 GLN A N 1
ATOM 713 C CA . GLN A 1 87 ? 0.932 2.445 15.928 1.00 53.62 87 GLN A CA 1
ATOM 714 C C . GLN A 1 87 ? 0.842 1.814 17.312 1.00 53.62 87 GLN A C 1
ATOM 716 O O . GLN A 1 87 ? 0.002 2.281 18.074 1.00 53.62 87 GLN A O 1
ATOM 721 N N . HIS A 1 88 ? 1.667 0.831 17.687 1.00 48.59 88 HIS A N 1
ATOM 722 C CA . HIS A 1 88 ? 1.545 0.244 19.032 1.00 48.59 88 HIS A CA 1
ATOM 723 C C . HIS A 1 88 ? 1.847 1.262 20.145 1.00 48.59 88 HIS A C 1
ATOM 725 O O . HIS 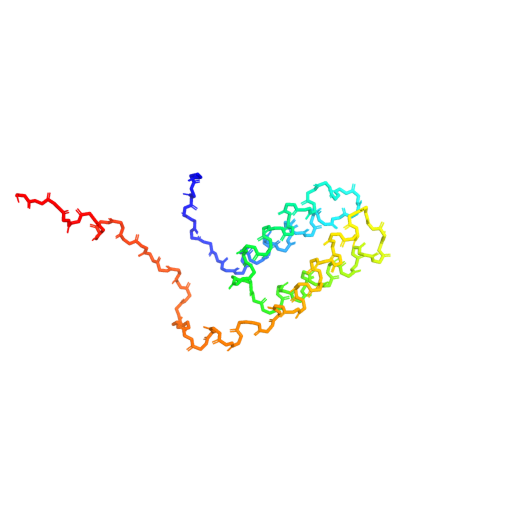A 1 88 ? 1.377 1.105 21.267 1.00 48.59 88 HIS A O 1
ATOM 731 N N . GLN A 1 89 ? 2.574 2.337 19.826 1.00 45.38 89 GLN A N 1
ATOM 732 C CA . GLN A 1 89 ? 2.865 3.437 20.750 1.00 45.38 89 GLN A CA 1
ATOM 733 C C . GLN A 1 89 ? 1.735 4.486 20.810 1.00 45.38 89 GLN A C 1
ATOM 735 O O . GLN A 1 89 ? 1.499 5.070 21.863 1.00 45.38 89 GLN A O 1
ATOM 740 N N . ALA A 1 90 ? 0.990 4.704 19.718 1.00 44.09 90 ALA A N 1
ATOM 741 C CA . ALA A 1 90 ? -0.095 5.695 19.663 1.00 44.09 90 ALA A CA 1
ATOM 742 C C . ALA A 1 90 ? -1.484 5.109 20.001 1.00 44.09 90 ALA A C 1
ATOM 744 O O . ALA A 1 90 ? -2.390 5.839 20.408 1.00 44.09 90 ALA A O 1
ATOM 745 N N . SER A 1 91 ? -1.676 3.793 19.852 1.00 44.88 91 SER A N 1
ATOM 746 C CA . SER A 1 91 ? -2.957 3.111 20.080 1.00 44.88 91 SER A CA 1
ATOM 747 C C . SER A 1 91 ? -3.312 2.911 21.556 1.00 44.88 91 SER A C 1
ATOM 749 O O . SER A 1 91 ? -4.458 2.586 21.843 1.00 44.88 91 SER A O 1
ATOM 751 N N . LEU A 1 92 ? -2.389 3.151 22.496 1.00 44.88 92 LEU A N 1
ATOM 752 C CA . LEU A 1 92 ? -2.708 3.169 23.933 1.00 44.88 92 LEU A CA 1
ATOM 753 C C . LEU A 1 92 ? -3.606 4.360 24.333 1.00 44.88 92 LEU A C 1
ATOM 755 O O . LEU A 1 92 ? -4.153 4.358 25.430 1.00 44.88 92 LEU A O 1
ATOM 759 N N . GLN A 1 93 ? -3.784 5.359 23.456 1.00 44.88 93 GLN A N 1
ATOM 760 C CA . GLN A 1 93 ? -4.628 6.538 23.701 1.00 44.88 93 GLN A CA 1
ATOM 761 C C . GLN A 1 93 ? -5.871 6.639 22.803 1.00 44.88 93 GLN A C 1
ATOM 763 O O . GLN A 1 93 ? -6.574 7.649 22.860 1.00 44.88 93 GLN A O 1
ATOM 768 N N . ARG A 1 94 ? -6.190 5.636 21.972 1.00 46.25 94 ARG A N 1
ATOM 769 C CA . ARG A 1 94 ? -7.459 5.677 21.229 1.00 46.25 94 ARG A CA 1
ATOM 770 C C . ARG A 1 94 ? -8.599 5.203 22.136 1.00 46.25 94 ARG A C 1
ATOM 772 O O . ARG A 1 94 ? -8.510 4.100 22.673 1.00 46.25 94 ARG A O 1
ATOM 779 N N . PRO A 1 95 ? -9.668 5.996 22.321 1.00 45.88 95 PRO A N 1
ATOM 780 C CA . PRO A 1 95 ? -10.845 5.509 23.021 1.00 45.88 95 PRO A CA 1
ATOM 781 C C . PRO A 1 95 ? -11.470 4.373 22.194 1.00 45.88 95 PRO A C 1
ATOM 783 O O . PRO A 1 95 ? -11.450 4.422 20.965 1.00 45.88 95 PRO A O 1
ATOM 786 N N . LEU A 1 96 ? -11.994 3.350 22.877 1.00 51.59 96 LEU A N 1
ATOM 787 C CA . LEU A 1 96 ? -12.601 2.120 22.331 1.00 51.59 96 LEU A CA 1
ATOM 788 C C . LEU A 1 96 ? -13.919 2.365 21.564 1.00 51.59 96 LEU A C 1
ATOM 790 O O . LEU A 1 96 ? -14.880 1.618 21.720 1.00 51.59 96 LEU A O 1
ATOM 794 N N . VAL A 1 97 ? -14.018 3.442 20.790 1.00 48.41 97 VAL A N 1
ATOM 795 C CA . VAL A 1 97 ? -15.257 3.824 20.114 1.00 48.41 97 VAL A CA 1
ATOM 796 C C . VAL A 1 97 ? -15.036 3.768 18.609 1.00 48.41 97 VAL A C 1
ATOM 798 O O . VAL A 1 97 ? -14.271 4.561 18.065 1.00 48.41 97 VAL A O 1
ATOM 801 N N . ASP A 1 98 ? -15.757 2.864 17.943 1.00 49.72 98 ASP A N 1
ATOM 802 C CA . ASP A 1 98 ? -15.826 2.670 16.480 1.00 49.72 98 ASP A CA 1
ATOM 803 C C . ASP A 1 98 ? -16.466 3.852 15.723 1.00 49.72 98 ASP A C 1
ATOM 805 O O . ASP A 1 98 ? -16.966 3.718 14.607 1.00 49.72 98 ASP A O 1
ATOM 809 N N . ILE A 1 99 ? -16.495 5.037 16.327 1.00 52.00 99 ILE A N 1
ATOM 810 C CA . ILE A 1 99 ? -17.172 6.207 15.785 1.00 52.00 99 ILE A CA 1
ATOM 811 C C . ILE A 1 99 ? -16.138 7.318 15.681 1.00 52.00 99 ILE A C 1
ATOM 813 O O . ILE A 1 99 ? -15.638 7.823 16.689 1.00 52.00 99 ILE A O 1
ATOM 817 N N . LEU A 1 100 ? -15.817 7.704 14.442 1.00 53.19 100 LEU A N 1
ATOM 818 C CA . LEU A 1 100 ? -15.048 8.916 14.174 1.00 53.19 100 LEU A CA 1
ATOM 819 C C . LEU A 1 100 ? -15.723 10.092 14.898 1.00 53.19 100 LEU A C 1
ATOM 821 O O . LEU A 1 100 ? -16.945 10.233 14.804 1.00 53.19 100 LEU A O 1
ATOM 825 N N . PRO A 1 101 ? -14.972 10.936 15.627 1.00 50.69 101 PRO A N 1
ATOM 826 C CA . PRO A 1 101 ? -15.569 12.016 16.393 1.00 50.69 101 PRO A CA 1
ATOM 827 C C . PRO A 1 101 ? -16.341 12.942 15.452 1.00 50.69 101 PRO A C 1
ATOM 829 O O . PRO A 1 101 ? -15.766 13.587 14.575 1.00 50.69 101 PRO A O 1
ATOM 832 N N . VAL A 1 102 ? -17.660 13.010 15.638 1.00 59.31 102 VAL A N 1
ATOM 833 C CA . VAL A 1 102 ? -18.512 13.969 14.937 1.00 59.31 102 VAL A CA 1
ATOM 834 C C . VAL A 1 102 ? -18.127 15.359 15.435 1.00 59.31 102 VAL A C 1
ATOM 836 O O . VAL A 1 102 ? -18.467 15.754 16.552 1.00 59.31 102 VAL A O 1
ATOM 839 N N . VAL A 1 103 ? -17.384 16.106 14.618 1.00 55.78 103 VAL A N 1
ATOM 840 C CA . VAL A 1 103 ? -17.065 17.505 14.908 1.00 55.78 103 VAL A CA 1
ATOM 841 C C . VAL A 1 103 ? -18.343 18.320 14.739 1.00 55.78 103 VAL A C 1
ATOM 843 O O . VAL A 1 103 ? -18.809 18.563 13.627 1.00 55.78 103 VAL A O 1
ATOM 846 N N . ASN A 1 104 ? -18.937 18.739 15.855 1.00 59.12 104 ASN A N 1
ATOM 847 C CA . ASN A 1 104 ? -20.086 19.632 15.831 1.00 59.12 104 ASN A CA 1
ATOM 848 C C . ASN A 1 104 ? -19.618 21.072 15.554 1.00 59.12 104 ASN A C 1
ATOM 850 O O . ASN A 1 104 ? -19.208 21.792 16.467 1.00 59.12 104 ASN A O 1
ATOM 854 N N . MET A 1 105 ? -19.694 21.490 14.287 1.00 56.81 105 MET A N 1
ATOM 855 C CA . MET A 1 105 ? -19.286 22.823 13.812 1.00 56.81 105 MET A CA 1
ATOM 856 C C . MET A 1 105 ? -20.050 23.977 14.490 1.00 56.81 105 MET A C 1
ATOM 858 O O . MET A 1 105 ? -19.554 25.101 14.522 1.00 56.81 105 MET A O 1
ATOM 862 N N . ALA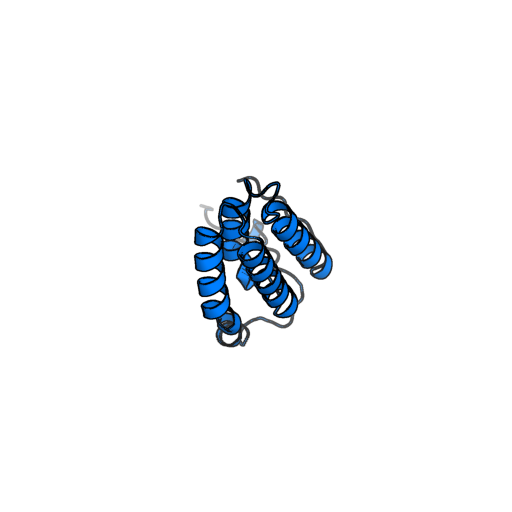 A 1 106 ? -21.215 23.717 15.099 1.00 59.66 106 ALA A N 1
ATOM 863 C CA . ALA A 1 106 ? -21.980 24.735 15.821 1.00 59.66 106 ALA A CA 1
ATOM 864 C C . ALA A 1 106 ? -21.291 25.208 17.117 1.00 59.66 106 ALA A C 1
ATOM 866 O O . ALA A 1 106 ? -21.517 26.328 17.563 1.00 59.66 106 ALA A O 1
ATOM 867 N N . LYS A 1 107 ? -20.405 24.395 17.715 1.00 54.06 107 LYS A N 1
ATOM 868 C CA . LYS A 1 107 ? -19.669 24.775 18.936 1.00 54.06 107 LYS A CA 1
ATOM 869 C C . LYS A 1 107 ? -18.457 25.675 18.681 1.00 54.06 107 LYS A C 1
ATOM 871 O O . LYS A 1 107 ? -17.960 26.277 19.627 1.00 54.06 107 LYS A O 1
ATOM 876 N N . VAL A 1 108 ? -17.982 25.770 17.438 1.00 54.88 108 VAL A N 1
ATOM 877 C CA . VAL A 1 108 ? -16.758 26.518 17.099 1.00 54.88 108 VAL A CA 1
ATOM 878 C C . VAL A 1 108 ? -17.041 28.013 16.890 1.00 54.88 108 VAL A C 1
ATOM 880 O O . VAL A 1 108 ? -16.159 28.833 17.115 1.00 54.88 108 VAL A O 1
ATOM 883 N N . ASN A 1 109 ? -18.283 28.392 16.564 1.00 52.25 109 ASN A N 1
ATOM 884 C CA . ASN A 1 109 ? -18.628 29.773 16.196 1.00 52.25 109 ASN A CA 1
ATOM 885 C C . ASN A 1 109 ? -19.312 30.605 17.294 1.00 52.25 109 ASN A C 1
ATOM 887 O O . ASN A 1 109 ? -19.745 31.724 17.027 1.00 52.25 109 ASN A O 1
ATOM 891 N N . HIS A 1 110 ? -19.370 30.142 18.544 1.00 54.84 110 HIS A N 1
ATOM 892 C CA . HIS A 1 110 ? -19.808 31.002 19.649 1.00 54.84 110 HIS A CA 1
ATOM 893 C C . HIS A 1 110 ? -18.621 31.706 20.300 1.00 54.84 110 HIS A C 1
ATOM 895 O O . HIS A 1 110 ? -18.209 31.347 21.400 1.00 54.84 110 HIS A O 1
ATOM 901 N N . LYS A 1 111 ? -18.090 32.718 19.606 1.00 54.16 111 LYS A N 1
ATOM 902 C CA . LYS A 1 111 ? -17.518 33.930 20.215 1.00 54.16 111 LYS A CA 1
ATOM 903 C C . LYS A 1 111 ? -17.269 35.001 19.152 1.00 54.16 111 LYS A C 1
ATOM 905 O O . LYS A 1 111 ? -16.202 35.056 18.555 1.00 54.16 111 LYS A O 1
ATOM 910 N N . ALA A 1 112 ? -18.275 35.845 18.962 1.00 42.47 112 ALA A N 1
ATOM 911 C CA . ALA A 1 112 ? -18.134 37.297 18.863 1.00 42.47 112 ALA A CA 1
ATOM 912 C C . ALA A 1 112 ? -19.552 37.886 18.895 1.00 42.47 112 ALA A C 1
ATOM 914 O O . ALA A 1 112 ? -20.157 38.141 17.858 1.00 42.47 112 ALA A O 1
ATOM 915 N N . GLY A 1 113 ? -20.113 37.971 20.100 1.00 55.50 113 GLY A N 1
ATOM 916 C CA . GLY A 1 113 ? -21.203 38.888 20.405 1.00 55.50 113 GLY A CA 1
ATOM 917 C C . GLY A 1 113 ? -20.628 40.023 21.248 1.00 55.50 113 GLY A C 1
ATOM 918 O O . GLY A 1 113 ? -19.858 39.728 22.166 1.00 55.50 113 GLY A O 1
ATOM 919 N N . ASP A 1 114 ? -21.043 41.233 20.879 1.00 42.94 114 ASP A N 1
ATOM 920 C CA . ASP A 1 114 ? -21.000 42.527 21.580 1.00 42.94 114 ASP A CA 1
ATOM 921 C C . ASP A 1 114 ? -19.652 43.243 21.785 1.00 42.94 114 ASP A C 1
ATOM 923 O O . ASP A 1 114 ? -18.759 42.737 22.502 1.00 42.94 114 ASP A O 1
#

Secondary structure (DSSP, 8-state):
---------HHHHHHHHHHHHHHHT-TTTGGGHHHHHHHHHHHGGGS-HHHHHHHHHHHHHHHHTT-TTHHHHHHHHHHHHHTSSTTTTTGGGS-S-SS-----GGGTS-----

Ra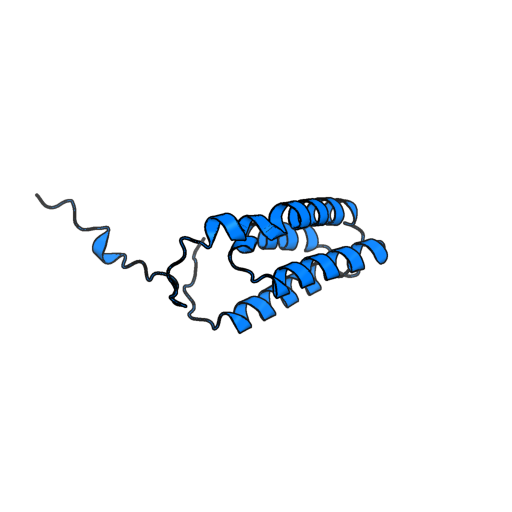dius of gyration: 17.87 Å; chains: 1; bounding box: 34×52×41 Å